Protein AF-A0A3Q7GKB9-F1 (afdb_monomer_lite)

Organism: Solanum lycopersicum (NCBI:txid4081)

Secondary structure (DSSP, 8-state):
----TT--S---------SS---S-TTHHHHHHHHHHTT--SS---HHHHHTT------HHHHHHHHHHHHHHHHHHHH-TTS---GGGTTTTS-GGGHHHHHHGGG-

Structure (mmCIF, N/CA/C/O backbone):
data_AF-A0A3Q7GKB9-F1
#
_entry.id   AF-A0A3Q7GKB9-F1
#
loop_
_atom_site.group_PDB
_atom_site.id
_atom_site.type_symbol
_atom_site.label_atom_id
_atom_site.label_alt_id
_atom_site.label_comp_id
_atom_site.label_asym_id
_atom_site.label_entity_id
_atom_site.label_seq_id
_atom_site.pdbx_PDB_ins_code
_atom_site.Cartn_x
_atom_site.Cartn_y
_atom_site.Cartn_z
_atom_site.occupancy
_atom_site.B_iso_or_equiv
_atom_site.auth_seq_id
_atom_site.auth_comp_id
_atom_site.auth_asym_id
_atom_site.auth_atom_id
_atom_site.pdbx_PDB_model_num
ATOM 1 N N . MET A 1 1 ? -44.380 27.675 18.632 1.00 39.56 1 MET A N 1
ATOM 2 C CA . MET A 1 1 ? -44.361 26.907 17.370 1.00 39.56 1 MET A CA 1
ATOM 3 C C . MET A 1 1 ? -42.995 27.121 16.720 1.00 39.56 1 MET A C 1
ATOM 5 O O . MET A 1 1 ? -42.819 28.091 16.002 1.00 39.56 1 MET A O 1
ATOM 9 N N . LEU A 1 2 ? -42.002 26.291 17.055 1.00 34.75 2 LEU A N 1
ATOM 10 C CA . LEU A 1 2 ? -40.683 26.300 16.409 1.00 34.75 2 LEU A CA 1
ATOM 11 C C . LEU A 1 2 ? -40.510 24.956 15.697 1.00 34.75 2 LEU A C 1
ATOM 13 O O . LEU A 1 2 ? -40.673 23.895 16.293 1.00 34.75 2 LEU A O 1
ATOM 17 N N . SER A 1 3 ? -40.299 25.037 14.388 1.00 43.12 3 SER A N 1
ATOM 18 C CA . SER A 1 3 ? -40.286 23.920 13.448 1.00 43.12 3 SER A CA 1
ATOM 19 C C . SER A 1 3 ? -38.983 23.123 13.567 1.00 43.12 3 SER A C 1
ATOM 21 O O . SER A 1 3 ? -37.918 23.606 13.191 1.00 43.12 3 SER A O 1
ATOM 23 N N . LEU A 1 4 ? -39.078 21.881 14.050 1.00 45.25 4 LEU A N 1
ATOM 24 C CA . LEU A 1 4 ? -38.011 20.868 14.127 1.00 45.25 4 LEU A CA 1
ATOM 25 C C . LEU A 1 4 ? -37.656 20.269 12.746 1.00 45.25 4 LEU A C 1
ATOM 27 O O . LEU A 1 4 ? -37.517 19.057 12.595 1.00 45.25 4 LEU A O 1
ATOM 31 N N . LYS A 1 5 ? -37.539 21.091 11.695 1.00 50.16 5 LYS A N 1
ATOM 32 C CA . LYS A 1 5 ? -37.348 20.588 10.319 1.00 50.16 5 LYS A CA 1
ATOM 33 C C . LYS A 1 5 ? -35.903 20.289 9.903 1.00 50.16 5 LYS A C 1
ATOM 35 O O . LYS A 1 5 ? -35.707 19.850 8.777 1.00 50.16 5 LYS A O 1
ATOM 40 N N . TRP A 1 6 ? -34.909 20.437 10.782 1.00 36.34 6 TRP A N 1
ATOM 41 C CA . TRP A 1 6 ? -33.493 20.338 10.379 1.00 36.34 6 TRP A CA 1
ATOM 42 C C . TRP A 1 6 ? -32.654 19.274 11.104 1.00 36.34 6 TRP A C 1
ATOM 44 O O . TRP A 1 6 ? -31.438 19.271 10.982 1.00 36.34 6 TRP A O 1
ATOM 54 N N . LEU A 1 7 ? -33.279 18.307 11.782 1.00 34.94 7 LEU A N 1
ATOM 55 C CA . LEU A 1 7 ? -32.585 17.184 12.444 1.00 34.94 7 LEU A CA 1
ATOM 56 C C . LEU A 1 7 ? -32.672 15.859 11.661 1.00 34.94 7 LEU A C 1
ATOM 58 O O . LEU A 1 7 ? -32.668 14.775 12.232 1.00 34.94 7 LEU A O 1
ATOM 62 N N . LYS A 1 8 ? -32.750 15.944 10.328 1.00 43.41 8 LYS A N 1
ATOM 63 C CA . LYS A 1 8 ? -32.568 14.802 9.415 1.00 43.41 8 LYS A CA 1
ATOM 64 C C . LYS A 1 8 ? -31.513 15.114 8.352 1.00 43.41 8 LYS A C 1
ATOM 66 O O . LYS A 1 8 ? -31.714 14.839 7.173 1.00 43.41 8 LYS A O 1
ATOM 71 N N . VAL A 1 9 ? -30.376 15.686 8.747 1.00 44.75 9 VAL A N 1
ATOM 72 C CA . VAL A 1 9 ? -29.156 15.471 7.957 1.00 44.75 9 VAL A CA 1
ATOM 73 C C . VAL A 1 9 ? -28.781 14.023 8.233 1.00 44.75 9 VAL A C 1
ATOM 75 O O . VAL A 1 9 ? -28.305 13.691 9.313 1.00 44.75 9 VAL A O 1
ATOM 78 N N . GLY A 1 10 ? -29.196 13.148 7.319 1.00 39.47 10 GLY A N 1
ATOM 79 C CA . GLY A 1 10 ? -29.163 11.707 7.496 1.00 39.47 10 GLY A CA 1
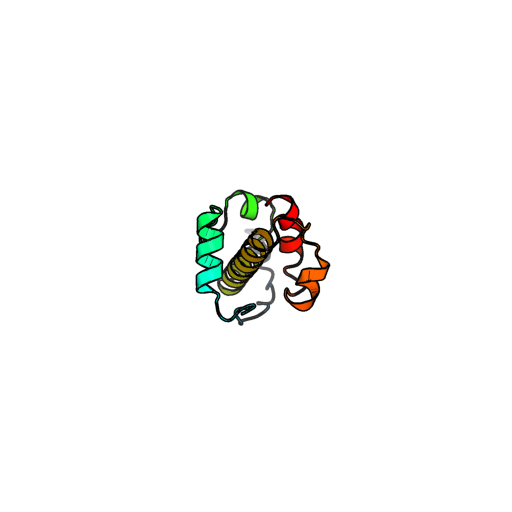ATOM 80 C C . GLY A 1 10 ? -27.764 11.228 7.839 1.00 39.47 10 GLY A C 1
ATOM 81 O O . GLY A 1 10 ? -26.902 11.146 6.965 1.00 39.47 10 GLY A O 1
ATOM 82 N N . ILE A 1 11 ? -27.579 10.829 9.095 1.00 46.94 11 ILE A N 1
ATOM 83 C CA . ILE A 1 11 ? -26.596 9.811 9.432 1.00 46.94 11 ILE A CA 1
ATOM 84 C C . ILE A 1 11 ? -27.138 8.550 8.762 1.00 46.94 11 ILE A C 1
ATO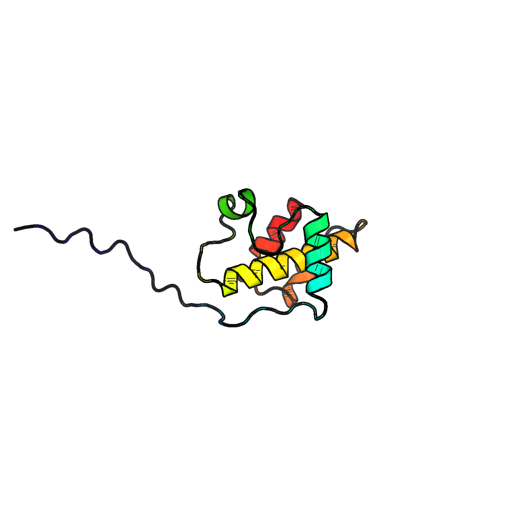M 86 O O . ILE A 1 11 ? -28.002 7.861 9.298 1.00 46.94 11 ILE A O 1
ATOM 90 N N . ARG A 1 12 ? -26.738 8.322 7.505 1.00 41.50 12 ARG A N 1
ATOM 91 C CA . ARG A 1 12 ? -26.910 7.011 6.885 1.00 41.50 12 ARG A CA 1
ATOM 92 C C . ARG A 1 12 ? -26.125 6.074 7.789 1.00 41.50 12 ARG A C 1
ATOM 94 O O . ARG A 1 12 ? -24.914 6.247 7.900 1.00 41.50 12 ARG A O 1
ATOM 101 N N . GLU A 1 13 ? -26.794 5.125 8.436 1.00 42.56 13 GLU A N 1
ATOM 102 C CA . GLU A 1 13 ? -26.136 3.924 8.945 1.00 42.56 13 GLU A CA 1
ATOM 103 C C . GLU A 1 13 ? -25.503 3.237 7.735 1.00 42.56 13 GLU A C 1
ATOM 105 O O . GLU A 1 13 ? -26.105 2.412 7.048 1.00 42.56 13 GLU A O 1
ATOM 110 N N . LYS A 1 14 ? -24.293 3.673 7.385 1.00 45.56 14 LYS A N 1
ATOM 111 C CA . LYS A 1 14 ? -23.445 2.934 6.475 1.00 45.56 14 LYS A CA 1
ATOM 112 C C . LYS A 1 14 ? -23.022 1.713 7.266 1.00 45.56 14 LYS A C 1
ATOM 114 O O . LYS A 1 14 ? -22.331 1.829 8.273 1.00 45.56 14 LYS A O 1
ATOM 119 N N . LYS A 1 15 ? -23.513 0.561 6.813 1.00 40.38 15 LYS A N 1
ATOM 120 C CA . LYS A 1 15 ? -23.038 -0.765 7.196 1.00 40.38 15 LYS A CA 1
ATOM 121 C C . LYS A 1 15 ? -21.515 -0.687 7.349 1.00 40.38 15 LYS A C 1
ATOM 123 O O . LYS A 1 15 ? -20.844 -0.297 6.399 1.00 40.38 15 LYS A O 1
ATOM 128 N N . ILE A 1 16 ? -21.003 -0.980 8.539 1.00 47.28 16 ILE A N 1
ATOM 129 C CA . ILE A 1 16 ? -19.566 -1.128 8.770 1.00 47.28 16 ILE A CA 1
ATOM 130 C C . ILE A 1 16 ? -19.186 -2.387 7.990 1.00 47.28 16 ILE A C 1
ATOM 132 O O . ILE A 1 16 ? -19.660 -3.480 8.308 1.00 47.28 16 ILE A O 1
ATOM 136 N N . ILE A 1 17 ? -18.503 -2.225 6.857 1.00 56.12 17 ILE A N 1
ATOM 137 C CA . ILE A 1 17 ? -18.202 -3.333 5.952 1.00 56.12 17 ILE A CA 1
ATOM 138 C C . ILE A 1 17 ? -16.751 -3.744 6.203 1.00 56.12 17 ILE A C 1
ATOM 140 O O . ILE A 1 17 ? -15.822 -3.064 5.784 1.00 56.12 17 ILE A O 1
ATOM 144 N N . SER A 1 18 ? -16.607 -4.923 6.819 1.00 56.53 18 SER A N 1
ATOM 145 C CA . SER A 1 18 ? -15.362 -5.643 7.129 1.00 56.53 18 SER A CA 1
ATOM 146 C C . SER A 1 18 ? -14.571 -5.088 8.317 1.00 56.53 18 SER A C 1
ATOM 148 O O . SER A 1 18 ? -13.785 -4.158 8.168 1.00 56.53 18 SER A O 1
ATOM 150 N N . ASP A 1 19 ? -14.696 -5.765 9.462 1.00 58.66 19 ASP A N 1
ATOM 151 C CA . ASP A 1 19 ? -13.889 -5.540 10.674 1.00 58.66 19 ASP A CA 1
ATOM 152 C C . ASP A 1 19 ? -12.468 -6.139 10.583 1.00 58.66 19 ASP A C 1
ATOM 154 O O . ASP A 1 19 ? -11.707 -6.123 11.549 1.00 58.66 19 ASP A O 1
ATOM 158 N N . GLU A 1 20 ? -12.086 -6.674 9.422 1.00 67.94 20 GLU A N 1
ATO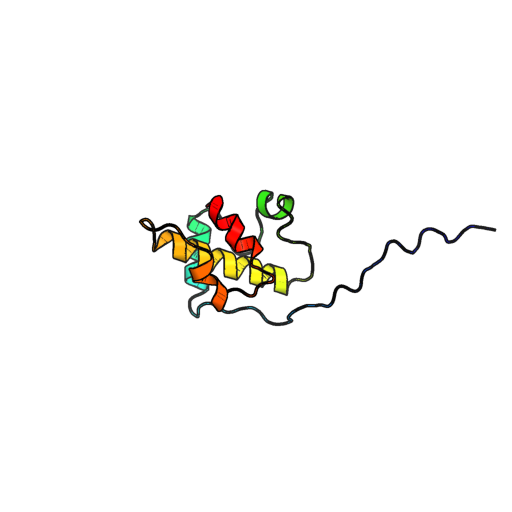M 159 C CA . GLU A 1 20 ? -10.799 -7.338 9.225 1.00 67.94 20 GLU A CA 1
ATOM 160 C C . GLU A 1 20 ? -9.859 -6.538 8.317 1.00 67.94 20 GLU A C 1
ATOM 162 O O . GLU A 1 20 ? -10.256 -5.977 7.284 1.00 67.94 20 GLU A O 1
ATOM 167 N N . ILE A 1 21 ? -8.586 -6.515 8.727 1.00 70.88 21 ILE A N 1
ATOM 168 C CA . ILE A 1 21 ? -7.477 -5.984 7.938 1.00 70.88 21 ILE A CA 1
ATOM 169 C C . ILE A 1 21 ? -7.117 -7.010 6.859 1.00 70.88 21 ILE A C 1
ATOM 171 O O . ILE A 1 21 ? -6.825 -8.167 7.161 1.00 70.88 21 ILE A O 1
ATOM 175 N N . ILE A 1 22 ? -7.108 -6.583 5.599 1.00 78.06 22 ILE A N 1
ATOM 176 C CA . ILE A 1 22 ? -6.728 -7.403 4.453 1.00 78.06 22 ILE A CA 1
ATOM 177 C C . ILE A 1 22 ? -5.211 -7.566 4.470 1.00 78.06 22 ILE A C 1
ATOM 179 O O . ILE A 1 22 ? -4.458 -6.613 4.273 1.00 78.06 22 ILE A O 1
ATOM 183 N N . CYS A 1 23 ? -4.763 -8.800 4.669 1.00 73.75 23 CYS A N 1
ATOM 184 C CA . CYS A 1 23 ? -3.362 -9.175 4.561 1.00 73.75 23 CYS A CA 1
ATOM 185 C C . CYS A 1 23 ? -3.116 -9.813 3.189 1.00 73.75 23 CYS A C 1
ATOM 187 O O . CYS A 1 23 ? -3.401 -10.992 2.992 1.00 73.75 23 CYS A O 1
ATOM 189 N N . ILE A 1 24 ? -2.613 -9.023 2.235 1.00 78.94 24 ILE A N 1
ATOM 190 C CA . ILE A 1 24 ? -2.293 -9.507 0.878 1.00 78.94 24 ILE A CA 1
ATOM 191 C C . ILE A 1 24 ? -0.957 -10.260 0.870 1.00 78.94 24 ILE A C 1
ATOM 193 O O . ILE A 1 24 ? -0.784 -11.240 0.148 1.00 78.94 24 ILE A O 1
ATOM 197 N N . ASN A 1 25 ? -0.008 -9.829 1.703 1.00 76.81 25 ASN A N 1
ATOM 198 C CA . ASN A 1 25 ? 1.320 -10.415 1.793 1.00 76.81 25 ASN A CA 1
ATOM 199 C C . ASN A 1 25 ? 1.802 -10.469 3.250 1.00 76.81 25 ASN A C 1
ATOM 201 O O . ASN A 1 25 ? 1.566 -9.553 4.036 1.00 76.81 25 ASN A O 1
ATOM 205 N N . LYS A 1 26 ? 2.535 -11.533 3.596 1.00 74.88 26 LYS A N 1
ATOM 206 C CA . LYS A 1 26 ? 3.161 -11.722 4.913 1.00 74.88 26 LYS A CA 1
ATOM 207 C C . LYS A 1 26 ? 4.313 -10.744 5.175 1.00 74.88 26 LYS A C 1
ATOM 209 O O . LYS A 1 26 ? 4.671 -10.531 6.328 1.00 74.88 26 LYS A O 1
ATOM 214 N N . GLU A 1 27 ? 4.878 -10.142 4.129 1.00 81.06 27 GLU A N 1
ATOM 215 C CA . GLU A 1 27 ? 5.981 -9.171 4.205 1.00 81.06 27 GLU A CA 1
ATOM 216 C C . GLU A 1 27 ? 5.506 -7.710 4.081 1.00 81.06 27 GLU A C 1
ATOM 218 O O . GLU A 1 27 ? 6.136 -6.887 3.413 1.00 81.06 27 GLU A O 1
ATOM 223 N N . SER A 1 28 ? 4.398 -7.357 4.738 1.00 80.00 28 SER A N 1
ATOM 224 C CA . SER A 1 28 ? 3.787 -6.020 4.641 1.00 80.00 28 SER A CA 1
ATOM 225 C C . SER A 1 28 ? 4.724 -4.866 5.035 1.00 80.00 28 SER A C 1
ATOM 227 O O . SER A 1 28 ? 4.596 -3.755 4.527 1.00 80.00 28 SER A O 1
ATOM 229 N N . ASN A 1 29 ? 5.704 -5.118 5.910 1.00 84.62 29 ASN A N 1
ATOM 230 C CA . ASN A 1 29 ? 6.701 -4.117 6.313 1.00 84.62 29 ASN A CA 1
ATOM 231 C C . ASN A 1 29 ? 7.643 -3.735 5.164 1.00 84.62 29 ASN A C 1
ATOM 233 O O . ASN A 1 29 ? 8.038 -2.577 5.052 1.00 84.62 29 ASN A O 1
ATOM 237 N N . PHE A 1 30 ? 8.000 -4.692 4.304 1.00 88.31 30 PHE A N 1
ATOM 238 C CA . PHE A 1 30 ? 8.841 -4.411 3.143 1.00 88.31 30 PHE A CA 1
ATOM 239 C C . PHE A 1 30 ? 8.068 -3.605 2.094 1.00 88.31 30 PHE A C 1
ATOM 241 O O . PHE A 1 30 ? 8.592 -2.643 1.541 1.00 88.31 30 PHE A O 1
ATOM 248 N N . GLU A 1 31 ? 6.792 -3.934 1.884 1.00 87.62 31 GLU A N 1
ATOM 249 C CA . GLU A 1 31 ? 5.891 -3.175 1.007 1.00 87.62 31 GLU A CA 1
ATOM 250 C C . GLU A 1 31 ? 5.736 -1.721 1.458 1.00 87.62 31 GLU A C 1
ATOM 252 O O . GLU A 1 31 ? 5.836 -0.809 0.637 1.00 87.62 31 GLU A O 1
ATOM 257 N N . ALA A 1 32 ? 5.571 -1.498 2.764 1.00 86.94 32 ALA A N 1
ATOM 258 C CA . ALA A 1 32 ? 5.512 -0.154 3.330 1.00 86.94 32 ALA A CA 1
ATOM 259 C C . ALA A 1 32 ? 6.812 0.636 3.095 1.00 86.94 32 ALA A C 1
ATOM 261 O O . ALA A 1 32 ? 6.754 1.817 2.761 1.00 86.94 32 ALA A O 1
ATOM 262 N N . LEU A 1 33 ? 7.983 -0.004 3.214 1.00 89.69 33 LEU A N 1
ATOM 263 C CA . LEU A 1 33 ? 9.268 0.645 2.928 1.00 89.69 33 LEU A CA 1
ATOM 264 C C . LEU A 1 33 ? 9.400 1.036 1.452 1.00 89.69 33 LEU A C 1
ATOM 266 O O . LEU A 1 33 ? 9.825 2.151 1.158 1.00 89.69 33 LEU A O 1
ATOM 270 N N . VAL A 1 34 ? 9.006 0.159 0.525 1.00 88.81 34 VAL A N 1
ATOM 271 C CA . VAL A 1 34 ? 9.040 0.470 -0.915 1.00 88.81 34 VAL A CA 1
ATOM 272 C C . VAL A 1 34 ? 8.096 1.632 -1.237 1.00 88.81 34 VAL A C 1
ATOM 274 O O . VAL A 1 34 ? 8.500 2.590 -1.898 1.00 88.81 34 VAL A O 1
ATOM 277 N N . ALA A 1 35 ? 6.872 1.613 -0.708 1.00 86.56 35 ALA A N 1
ATOM 278 C CA . ALA A 1 35 ? 5.928 2.714 -0.884 1.00 86.56 35 ALA A CA 1
ATOM 279 C C . ALA A 1 35 ? 6.453 4.041 -0.310 1.00 86.56 35 ALA A C 1
ATOM 281 O O . ALA A 1 35 ? 6.312 5.085 -0.950 1.00 86.56 35 ALA A O 1
ATOM 282 N N . LEU A 1 36 ? 7.136 3.992 0.839 1.00 87.94 36 LEU A N 1
ATOM 283 C CA . LEU A 1 36 ? 7.796 5.155 1.429 1.00 87.94 36 LEU A CA 1
ATOM 284 C C . LEU A 1 36 ? 8.868 5.732 0.500 1.00 87.94 36 LEU A C 1
ATOM 286 O O . LEU A 1 36 ? 8.912 6.945 0.297 1.00 87.94 36 LEU A O 1
ATOM 290 N N . THR A 1 37 ? 9.687 4.881 -0.123 1.00 88.06 37 THR A N 1
ATOM 291 C CA . THR A 1 37 ? 10.685 5.335 -1.108 1.00 88.06 37 THR A CA 1
ATOM 292 C C . THR A 1 37 ? 10.062 5.914 -2.381 1.00 88.06 37 THR A C 1
ATOM 294 O O . THR A 1 37 ? 10.664 6.783 -3.004 1.00 88.06 37 THR A O 1
ATOM 297 N N . ALA A 1 38 ? 8.834 5.510 -2.721 1.00 84.19 38 ALA A N 1
ATOM 298 C CA . ALA A 1 38 ? 8.035 6.095 -3.801 1.00 84.19 38 ALA A CA 1
ATOM 299 C C . ALA A 1 38 ? 7.279 7.376 -3.377 1.00 84.19 38 ALA A C 1
ATOM 301 O O . ALA A 1 38 ? 6.486 7.923 -4.144 1.00 84.19 38 ALA A O 1
ATOM 302 N N . GLY A 1 39 ? 7.504 7.870 -2.153 1.00 85.38 39 GLY A N 1
ATOM 303 C CA . GLY A 1 39 ? 6.922 9.113 -1.648 1.00 85.38 39 GLY A CA 1
ATOM 304 C C . GLY A 1 39 ? 5.495 8.975 -1.116 1.00 85.38 39 GLY A C 1
ATOM 305 O O . GLY A 1 39 ? 4.758 9.961 -1.125 1.00 85.38 39 GLY A O 1
ATOM 306 N N . PHE A 1 40 ? 5.077 7.781 -0.689 1.00 84.19 40 PHE A N 1
ATOM 307 C CA . PHE A 1 40 ? 3.786 7.545 -0.033 1.00 84.19 40 PHE A CA 1
ATOM 308 C C . PHE A 1 40 ? 3.982 7.288 1.458 1.00 84.19 40 PHE A C 1
ATOM 310 O O . PHE A 1 40 ? 4.865 6.538 1.861 1.00 84.19 40 PHE A O 1
ATOM 317 N N . LEU A 1 41 ? 3.155 7.910 2.294 1.00 82.31 41 LEU A N 1
ATOM 318 C CA . LEU A 1 41 ? 3.241 7.728 3.740 1.00 82.31 41 LEU A CA 1
ATOM 319 C C . LEU A 1 41 ? 2.635 6.388 4.161 1.00 82.31 41 LEU A C 1
ATOM 321 O O . LEU A 1 41 ? 1.702 5.887 3.538 1.00 82.31 41 LEU A O 1
ATOM 325 N N . TYR A 1 42 ? 3.167 5.807 5.236 1.00 76.81 42 TYR A N 1
ATOM 326 C CA . TYR A 1 42 ? 2.748 4.481 5.695 1.00 76.81 42 TYR A CA 1
ATOM 327 C C . TYR A 1 42 ? 1.432 4.497 6.493 1.00 76.81 42 TYR A C 1
ATOM 329 O O . TYR A 1 42 ? 0.857 3.439 6.731 1.00 76.81 42 TYR A O 1
ATOM 337 N N . ASP A 1 43 ? 0.981 5.673 6.932 1.00 76.69 43 ASP A N 1
ATOM 338 C CA . ASP A 1 43 ? -0.133 5.866 7.869 1.00 76.69 43 ASP A CA 1
ATOM 339 C C . ASP A 1 43 ? -1.148 6.926 7.415 1.00 76.69 43 ASP A C 1
ATOM 341 O O . ASP A 1 43 ? -2.100 7.223 8.136 1.00 76.69 43 ASP A O 1
ATOM 345 N N . SER A 1 44 ? -0.968 7.497 6.223 1.00 74.25 44 SER A N 1
ATOM 346 C CA . SER A 1 44 ? -1.791 8.601 5.732 1.00 74.25 44 SER A CA 1
ATOM 347 C C . SER A 1 44 ? -1.969 8.589 4.213 1.00 74.25 44 SER A C 1
ATOM 349 O O . SER A 1 44 ? -1.240 7.934 3.456 1.00 74.25 44 SER A O 1
ATOM 351 N N . PHE A 1 45 ? -3.009 9.300 3.781 1.00 76.62 45 PHE A N 1
ATOM 352 C CA . PHE A 1 45 ? -3.316 9.561 2.379 1.00 76.62 45 PHE A CA 1
ATOM 353 C C . PHE A 1 45 ? -2.713 10.890 1.948 1.00 76.62 45 PHE A C 1
ATOM 355 O O . PHE A 1 45 ? -2.553 11.796 2.768 1.00 76.62 45 PHE A O 1
ATOM 362 N N . LYS A 1 46 ? -2.401 11.000 0.661 1.00 74.06 46 LYS A N 1
ATOM 363 C CA . LYS A 1 46 ? -2.106 12.272 0.017 1.00 74.06 46 LYS A CA 1
ATOM 364 C C . LYS A 1 46 ? -3.402 13.028 -0.258 1.00 74.06 46 LYS A C 1
ATOM 366 O O . LYS A 1 46 ? -4.465 12.419 -0.404 1.00 74.06 46 LYS A O 1
ATOM 371 N N . ASP A 1 47 ? -3.300 14.345 -0.366 1.00 71.62 47 ASP A N 1
ATOM 372 C CA . ASP A 1 47 ? -4.452 15.209 -0.618 1.00 71.62 47 ASP A CA 1
ATOM 373 C C . ASP A 1 47 ? -5.166 14.819 -1.924 1.00 71.62 47 ASP A C 1
ATOM 375 O O . ASP A 1 47 ? -6.394 14.782 -1.961 1.00 71.62 47 ASP A O 1
ATOM 379 N N . GLU A 1 48 ? -4.431 14.377 -2.951 1.00 73.81 48 GLU A N 1
ATOM 380 C CA . GLU A 1 48 ? -5.008 13.940 -4.230 1.00 73.81 48 GLU A CA 1
ATOM 381 C C . GLU A 1 48 ? -5.859 12.662 -4.101 1.00 73.81 48 GLU A C 1
ATOM 383 O O . GLU A 1 48 ? -6.872 12.509 -4.787 1.00 73.81 48 GLU A O 1
ATOM 388 N N . GLU A 1 49 ? -5.497 11.750 -3.191 1.00 68.62 49 GLU A N 1
ATOM 389 C CA . GLU A 1 49 ? -6.272 10.528 -2.916 1.00 68.62 49 GLU A CA 1
ATOM 390 C C . GLU A 1 49 ? -7.584 10.864 -2.186 1.00 68.62 49 GLU A C 1
ATOM 392 O O . GLU A 1 49 ? -8.621 10.225 -2.400 1.00 68.62 49 GLU A O 1
ATOM 397 N N . ILE A 1 50 ? -7.550 11.897 -1.341 1.00 70.31 50 ILE A N 1
ATOM 398 C CA . ILE A 1 50 ? -8.719 12.410 -0.621 1.00 70.31 50 ILE A CA 1
ATOM 399 C C . ILE A 1 50 ? -9.650 13.144 -1.599 1.00 70.31 50 ILE A C 1
ATOM 401 O O . ILE A 1 50 ? -10.858 12.888 -1.616 1.00 70.31 50 ILE A O 1
ATOM 405 N N . GLU A 1 51 ? -9.095 14.010 -2.447 1.00 65.50 51 GLU A N 1
ATOM 406 C CA . GLU A 1 51 ? -9.828 14.788 -3.453 1.00 65.50 51 GLU A CA 1
ATOM 407 C C . GLU A 1 51 ? -10.429 13.914 -4.560 1.00 65.50 51 GLU A C 1
ATOM 409 O O . GLU A 1 51 ? -11.544 14.179 -5.017 1.00 65.50 51 GLU A O 1
ATOM 414 N N . GLY A 1 52 ? -9.755 12.820 -4.930 1.00 63.53 52 GLY A N 1
ATOM 415 C CA . GLY A 1 52 ? -10.256 11.815 -5.873 1.00 63.53 52 GLY A CA 1
ATOM 416 C C . GLY A 1 52 ? -11.475 11.029 -5.373 1.00 63.53 52 GLY A C 1
ATOM 417 O O . GLY A 1 52 ? -12.002 10.181 -6.094 1.00 63.53 52 GLY A O 1
ATOM 418 N N . GLY A 1 53 ? -11.934 11.281 -4.141 1.00 58.94 53 GLY A N 1
ATOM 419 C CA . GLY A 1 53 ? -13.095 10.615 -3.549 1.00 58.94 53 GLY A CA 1
ATOM 420 C C . GLY A 1 53 ? -12.857 9.137 -3.242 1.00 58.94 53 GLY A C 1
ATOM 421 O O . GLY A 1 53 ? -13.811 8.398 -2.988 1.00 58.94 53 GLY A O 1
ATOM 422 N N . ILE A 1 54 ? -11.593 8.707 -3.255 1.00 59.22 54 ILE A N 1
ATOM 423 C CA . ILE A 1 54 ? -11.190 7.313 -3.081 1.00 59.22 54 ILE A CA 1
ATOM 424 C C . ILE A 1 54 ? -11.458 6.848 -1.641 1.00 59.22 54 ILE A C 1
ATOM 426 O O . ILE A 1 54 ? -11.763 5.679 -1.401 1.00 59.22 54 ILE A O 1
ATOM 430 N N . VAL A 1 55 ? -11.447 7.779 -0.683 1.00 57.94 55 VAL A N 1
ATOM 431 C CA . VAL A 1 55 ? -11.760 7.508 0.721 1.00 57.94 55 VAL A CA 1
ATOM 432 C C . VAL A 1 55 ? -13.033 8.253 1.118 1.00 57.94 55 VAL A C 1
ATOM 434 O O . VAL A 1 55 ? -13.014 9.349 1.674 1.00 57.94 55 VAL A O 1
ATOM 437 N N . SER A 1 56 ? -14.191 7.635 0.869 1.00 53.47 56 SER A N 1
ATOM 438 C CA . SER A 1 56 ? -15.421 8.023 1.565 1.00 53.47 56 SER A CA 1
ATOM 439 C C . SER A 1 56 ? -15.304 7.536 3.008 1.00 53.47 56 SER A C 1
ATOM 441 O O . SER A 1 56 ? -15.687 6.412 3.293 1.00 53.47 56 SER A O 1
ATOM 443 N N . VAL A 1 57 ? -14.723 8.360 3.883 1.00 57.72 57 VAL A N 1
ATOM 444 C CA . VAL A 1 57 ? -14.468 8.113 5.316 1.00 57.72 57 VAL A CA 1
ATOM 445 C C . VAL A 1 57 ? -15.506 7.179 5.962 1.00 57.72 57 VAL A C 1
ATOM 447 O O . VAL A 1 57 ? -16.619 7.616 6.263 1.00 57.72 57 VAL A O 1
ATOM 450 N N . VAL A 1 58 ? -15.146 5.911 6.198 1.00 54.66 58 VAL A N 1
ATOM 451 C CA . VAL A 1 58 ? -15.905 4.968 7.040 1.00 54.66 58 VAL A CA 1
ATOM 452 C C . VAL A 1 58 ? -14.926 4.049 7.801 1.00 54.66 58 VAL A C 1
ATOM 454 O O . VAL A 1 58 ? -14.666 2.910 7.457 1.00 54.66 58 VAL A O 1
ATOM 457 N N . GLY A 1 59 ? -14.376 4.551 8.908 1.00 60.44 59 GLY A N 1
ATOM 458 C CA . GLY A 1 59 ? -13.701 3.720 9.917 1.00 60.44 59 GLY A CA 1
ATOM 459 C C . GLY A 1 59 ? -12.206 3.448 9.699 1.00 60.44 59 GLY A C 1
ATOM 460 O O . GLY A 1 59 ? -11.689 3.429 8.585 1.00 60.44 59 GLY A O 1
ATOM 461 N N . CYS A 1 60 ? -11.493 3.229 10.810 1.00 67.94 60 CYS A N 1
ATOM 462 C CA . CYS A 1 60 ? -10.036 3.057 10.829 1.00 67.94 60 CYS A CA 1
ATOM 463 C C . CYS A 1 60 ? -9.566 1.865 9.979 1.00 67.94 60 CYS A C 1
ATOM 465 O O . CYS A 1 60 ? -8.514 1.923 9.359 1.00 67.94 60 CYS A O 1
ATOM 467 N N . ILE A 1 61 ? -10.352 0.787 9.920 1.00 77.56 61 ILE A N 1
ATOM 468 C CA . ILE A 1 61 ? -9.973 -0.456 9.231 1.00 77.56 61 ILE A CA 1
ATOM 469 C C . ILE A 1 61 ? -9.977 -0.283 7.714 1.00 77.56 61 ILE A C 1
ATOM 471 O O . ILE A 1 61 ? -9.080 -0.775 7.034 1.00 77.56 61 ILE A O 1
ATOM 475 N N . GLU A 1 62 ? -10.944 0.452 7.168 1.00 76.19 62 GLU A N 1
ATOM 476 C CA . GLU A 1 62 ? -10.981 0.721 5.733 1.00 76.19 62 GLU A CA 1
ATOM 477 C C . GLU A 1 62 ? -9.803 1.589 5.296 1.00 76.19 62 GLU A C 1
ATOM 479 O O . GLU A 1 62 ? -9.243 1.350 4.225 1.00 76.19 62 GLU A O 1
ATOM 484 N N . VAL A 1 63 ? -9.390 2.522 6.161 1.00 77.81 63 VAL A N 1
ATOM 485 C CA . VAL A 1 63 ? -8.183 3.334 5.982 1.00 77.81 63 VAL A CA 1
ATOM 486 C C . VAL A 1 63 ? -6.937 2.453 5.941 1.00 77.81 63 VAL A C 1
ATOM 488 O O . VAL A 1 63 ? -6.159 2.549 4.993 1.00 77.81 63 VAL A O 1
ATOM 491 N N . TYR A 1 64 ? -6.775 1.542 6.906 1.00 82.44 64 TYR A N 1
ATOM 492 C CA . TYR A 1 64 ? -5.658 0.596 6.891 1.00 82.44 64 TYR A CA 1
ATOM 493 C C . TYR A 1 64 ? -5.674 -0.258 5.622 1.00 82.44 64 TYR A C 1
ATOM 495 O O . TYR A 1 64 ? -4.690 -0.281 4.893 1.00 82.44 64 TYR A O 1
ATOM 503 N N . ASN A 1 65 ? -6.796 -0.887 5.283 1.00 84.75 65 ASN A N 1
ATOM 504 C CA . ASN A 1 65 ? -6.899 -1.716 4.081 1.00 84.75 65 ASN A CA 1
ATOM 505 C C . ASN A 1 65 ? -6.494 -0.968 2.811 1.00 84.75 65 ASN A C 1
ATOM 507 O O . ASN A 1 65 ? -5.765 -1.516 1.989 1.00 84.75 65 ASN A O 1
ATOM 511 N N . HIS A 1 66 ? -6.905 0.291 2.679 1.00 83.44 66 HIS A N 1
ATOM 512 C CA . HIS A 1 66 ? -6.512 1.130 1.556 1.00 83.44 66 HIS A CA 1
ATOM 513 C C . HIS A 1 66 ? -4.992 1.286 1.445 1.00 83.44 66 HIS A C 1
ATOM 515 O O . HIS A 1 66 ? -4.407 1.057 0.387 1.00 83.44 66 HIS A O 1
ATOM 521 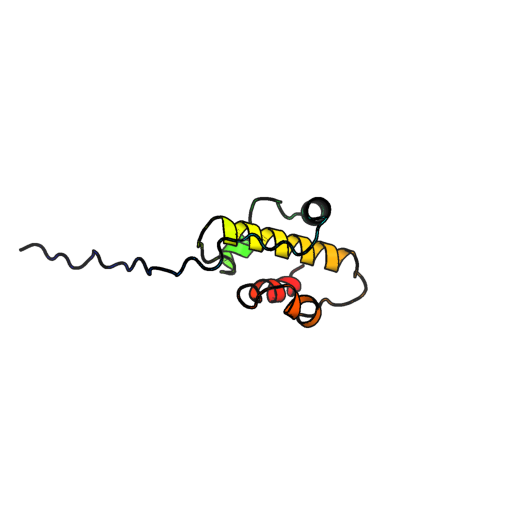N N . ILE A 1 67 ? -4.356 1.624 2.565 1.00 84.38 67 ILE A N 1
ATOM 522 C CA . ILE A 1 67 ? -2.911 1.819 2.671 1.00 84.38 67 ILE A CA 1
ATOM 523 C C . ILE A 1 67 ? -2.161 0.520 2.348 1.00 84.38 67 ILE A C 1
ATOM 525 O O . ILE A 1 67 ? -1.232 0.532 1.541 1.00 84.38 67 ILE A O 1
ATOM 529 N N . PHE A 1 68 ? -2.578 -0.608 2.929 1.00 86.75 68 PHE A N 1
ATOM 530 C CA . PHE A 1 68 ? -1.942 -1.908 2.691 1.00 86.75 68 PHE A CA 1
ATOM 531 C C . PHE A 1 68 ? -2.051 -2.333 1.222 1.00 86.75 68 PHE A C 1
ATOM 533 O O . PHE A 1 68 ? -1.058 -2.751 0.626 1.00 86.75 68 PHE A O 1
ATOM 540 N N . ILE A 1 69 ? -3.229 -2.166 0.613 1.00 86.69 69 ILE A N 1
ATOM 541 C CA . ILE A 1 69 ? -3.438 -2.461 -0.807 1.00 86.69 69 ILE A CA 1
ATOM 542 C C . ILE A 1 69 ? -2.551 -1.569 -1.687 1.00 86.69 69 ILE A C 1
ATOM 544 O O . ILE A 1 69 ? -1.872 -2.074 -2.583 1.00 86.69 69 ILE A O 1
ATOM 548 N N . ARG A 1 70 ? -2.494 -0.261 -1.408 1.00 87.31 70 ARG A N 1
ATOM 549 C CA . ARG A 1 70 ? -1.628 0.685 -2.127 1.00 87.31 70 ARG A CA 1
ATOM 550 C C . ARG A 1 70 ? -0.158 0.280 -2.054 1.00 87.31 70 ARG A C 1
ATOM 552 O O . ARG A 1 70 ? 0.525 0.273 -3.075 1.00 87.31 70 ARG A O 1
ATOM 559 N N . HIS A 1 71 ? 0.337 -0.079 -0.871 1.00 88.44 71 HIS A N 1
ATOM 560 C CA . HIS A 1 71 ? 1.728 -0.506 -0.712 1.00 88.44 71 HIS A CA 1
ATOM 561 C C . HIS A 1 71 ? 2.042 -1.754 -1.541 1.00 88.44 71 HIS A C 1
ATOM 563 O O . HIS A 1 71 ? 3.078 -1.808 -2.208 1.00 88.44 71 HIS A O 1
ATOM 569 N N . HIS A 1 72 ? 1.125 -2.721 -1.552 1.00 88.88 72 HIS A N 1
ATOM 570 C CA . HIS A 1 72 ? 1.274 -3.937 -2.341 1.00 88.88 72 HIS A CA 1
ATOM 571 C C . HIS A 1 72 ? 1.341 -3.643 -3.848 1.00 88.88 72 HIS A C 1
ATOM 573 O O . HIS A 1 72 ? 2.223 -4.144 -4.548 1.00 88.88 72 HIS A O 1
ATOM 579 N N . ILE A 1 73 ? 0.452 -2.777 -4.340 1.00 86.31 73 ILE A N 1
ATOM 580 C CA . ILE A 1 73 ? 0.433 -2.322 -5.734 1.00 86.31 73 ILE A CA 1
ATOM 581 C C . ILE A 1 73 ? 1.747 -1.623 -6.106 1.00 86.31 73 ILE A C 1
ATOM 583 O O . ILE A 1 73 ? 2.353 -1.974 -7.118 1.00 86.31 73 ILE A O 1
ATOM 587 N N . ILE A 1 74 ? 2.209 -0.663 -5.296 1.00 86.50 74 ILE A N 1
ATOM 588 C CA . ILE A 1 74 ? 3.434 0.104 -5.580 1.00 86.50 74 ILE A CA 1
ATOM 589 C C . ILE A 1 74 ? 4.649 -0.821 -5.621 1.00 86.50 74 ILE A C 1
ATOM 591 O O . ILE A 1 74 ? 5.460 -0.732 -6.544 1.00 86.50 74 ILE A O 1
ATOM 595 N N . LYS A 1 75 ? 4.762 -1.754 -4.666 1.00 88.00 75 LYS A N 1
ATOM 596 C CA . LYS A 1 75 ? 5.809 -2.781 -4.713 1.00 88.00 75 LYS A CA 1
ATOM 597 C C . LYS A 1 75 ? 5.736 -3.557 -6.026 1.00 88.00 75 LYS A C 1
ATOM 599 O O . LYS A 1 75 ? 6.758 -3.725 -6.688 1.00 88.00 75 LYS A O 1
ATOM 604 N N . LYS A 1 76 ? 4.541 -4.012 -6.414 1.00 86.62 76 LYS A N 1
ATOM 605 C CA . LYS A 1 76 ? 4.365 -4.805 -7.633 1.00 86.62 76 LYS A CA 1
ATOM 606 C C . LYS A 1 76 ? 4.759 -4.027 -8.885 1.00 86.62 76 LYS A C 1
ATOM 608 O O . LYS A 1 76 ? 5.420 -4.587 -9.756 1.00 86.62 76 LYS A O 1
ATOM 613 N N . TRP A 1 77 ? 4.406 -2.748 -8.956 1.00 83.75 77 TRP A N 1
ATOM 614 C CA . TRP A 1 77 ? 4.835 -1.848 -10.026 1.00 83.75 77 TRP A CA 1
ATOM 615 C C . TRP A 1 77 ? 6.364 -1.749 -10.084 1.00 83.75 77 TRP A C 1
ATOM 617 O O . TRP A 1 77 ? 6.962 -1.954 -11.138 1.00 83.75 77 TRP A O 1
ATOM 627 N N . HIS A 1 78 ? 7.006 -1.553 -8.931 1.00 81.25 78 HIS A N 1
ATOM 628 C CA . HIS A 1 78 ? 8.458 -1.410 -8.826 1.00 81.25 78 HIS A CA 1
ATOM 629 C C . HIS A 1 78 ? 9.229 -2.700 -9.168 1.00 81.25 78 HIS A C 1
ATOM 631 O O . HIS A 1 78 ? 10.365 -2.646 -9.636 1.00 81.25 78 HIS A O 1
ATOM 637 N N . GLU A 1 79 ? 8.627 -3.873 -8.958 1.00 82.94 79 GLU A N 1
ATOM 638 C CA . GLU A 1 79 ? 9.165 -5.163 -9.417 1.00 82.94 79 GLU A CA 1
ATOM 639 C C . GLU A 1 79 ? 8.958 -5.386 -10.922 1.00 82.94 79 GLU A C 1
ATOM 641 O O . GLU A 1 79 ? 9.675 -6.173 -11.542 1.00 82.94 79 GLU A O 1
ATOM 646 N N . THR A 1 80 ? 7.986 -4.694 -11.520 1.00 74.25 80 THR A N 1
ATOM 647 C CA . THR A 1 80 ? 7.498 -4.955 -12.877 1.00 74.25 80 THR A CA 1
ATOM 648 C C . THR A 1 80 ? 7.712 -3.750 -13.802 1.00 74.25 80 THR A C 1
ATOM 650 O O . THR A 1 80 ? 6.875 -3.450 -14.645 1.00 74.25 80 THR A O 1
ATOM 653 N N . VAL A 1 81 ? 8.869 -3.082 -13.697 1.00 64.94 81 VAL A N 1
ATOM 654 C CA . VAL A 1 81 ? 9.222 -1.832 -14.420 1.00 64.94 81 VAL A CA 1
ATOM 655 C C . VAL A 1 81 ? 9.093 -1.932 -15.958 1.00 64.94 81 VAL A C 1
ATOM 657 O O . VAL A 1 81 ? 9.061 -0.922 -16.652 1.00 64.94 81 VAL A O 1
ATOM 660 N N . ALA A 1 82 ? 9.001 -3.144 -16.515 1.00 61.81 82 ALA A N 1
ATOM 661 C CA . ALA A 1 82 ? 8.872 -3.394 -17.953 1.00 61.81 82 ALA A CA 1
ATOM 662 C C . ALA A 1 82 ? 7.452 -3.776 -18.425 1.00 61.81 82 ALA A C 1
ATOM 664 O O . ALA A 1 82 ? 7.264 -3.998 -19.623 1.00 61.81 82 ALA A O 1
ATOM 665 N N . ILE A 1 83 ? 6.462 -3.902 -17.530 1.00 68.00 83 ILE A N 1
ATOM 666 C CA . ILE A 1 83 ? 5.109 -4.368 -17.878 1.00 68.00 83 ILE A CA 1
ATOM 667 C C . ILE A 1 83 ? 4.070 -3.444 -17.247 1.00 68.00 83 ILE A C 1
ATOM 669 O O . ILE A 1 83 ? 4.134 -3.119 -16.066 1.00 68.00 83 ILE A O 1
ATOM 673 N N . TRP A 1 84 ? 3.074 -3.062 -18.041 1.00 71.81 84 TRP A N 1
ATOM 674 C CA . TRP A 1 84 ? 1.908 -2.337 -17.552 1.00 71.81 84 TRP A CA 1
ATOM 675 C C . TRP A 1 84 ? 1.126 -3.200 -16.563 1.00 71.81 84 TRP A C 1
ATOM 677 O O . TRP A 1 84 ? 0.729 -4.321 -16.887 1.00 71.81 84 TRP A O 1
ATOM 687 N N . LEU A 1 85 ? 0.881 -2.667 -15.368 1.00 76.81 85 LEU A N 1
ATOM 688 C CA . LEU A 1 85 ? -0.027 -3.299 -14.421 1.00 76.81 85 LEU A CA 1
ATOM 689 C C . LEU A 1 85 ? -1.450 -3.261 -14.981 1.00 76.81 85 LEU A C 1
ATOM 691 O O . LEU A 1 85 ? -1.945 -2.206 -15.372 1.00 76.81 85 LEU A O 1
ATOM 695 N N . THR A 1 86 ? -2.113 -4.414 -15.004 1.00 80.88 86 THR A N 1
ATOM 696 C CA . THR A 1 86 ? -3.517 -4.530 -15.416 1.00 80.88 86 THR A CA 1
ATOM 697 C C . THR A 1 86 ? -4.382 -4.877 -14.213 1.00 80.88 86 THR A C 1
ATOM 699 O O . THR A 1 86 ? -3.924 -5.539 -13.281 1.00 80.88 86 THR A O 1
ATOM 702 N N . ASN A 1 87 ? -5.644 -4.442 -14.225 1.00 79.44 87 ASN A N 1
ATOM 703 C CA . ASN A 1 87 ? -6.582 -4.710 -13.129 1.00 79.44 87 ASN A CA 1
ATOM 704 C C . ASN A 1 87 ? -6.758 -6.217 -12.876 1.00 79.44 87 ASN A C 1
ATOM 706 O O . ASN A 1 87 ? -6.880 -6.632 -11.725 1.00 79.44 87 ASN A O 1
ATOM 710 N N . ASP A 1 88 ? -6.682 -7.030 -13.933 1.00 83.25 88 ASP A N 1
ATOM 711 C CA . ASP A 1 88 ? -6.780 -8.492 -13.865 1.00 83.25 88 ASP A CA 1
ATOM 712 C C . ASP A 1 88 ? -5.699 -9.121 -12.976 1.00 83.25 88 ASP A C 1
ATOM 714 O O . ASP A 1 88 ? -5.929 -10.161 -12.368 1.00 83.25 88 ASP A O 1
ATOM 718 N N . MET A 1 89 ? -4.535 -8.476 -12.819 1.00 82.25 89 MET A N 1
ATOM 719 C CA . MET A 1 89 ? -3.469 -8.966 -11.933 1.00 82.25 89 MET A CA 1
ATOM 720 C C . MET A 1 89 ? -3.847 -8.920 -10.450 1.00 82.25 89 MET A C 1
ATOM 722 O O . MET A 1 89 ? -3.163 -9.531 -9.629 1.00 82.25 89 MET A O 1
ATOM 726 N N . PHE A 1 90 ? -4.898 -8.181 -10.099 1.00 82.88 90 PHE A N 1
ATOM 727 C CA . PHE A 1 90 ? -5.274 -7.910 -8.719 1.00 82.88 90 PHE A CA 1
ATOM 728 C C . PHE A 1 90 ? -6.731 -8.251 -8.396 1.00 82.88 90 PHE A C 1
ATOM 730 O O . PHE A 1 90 ? -7.108 -8.171 -7.229 1.00 82.88 90 PHE A O 1
AT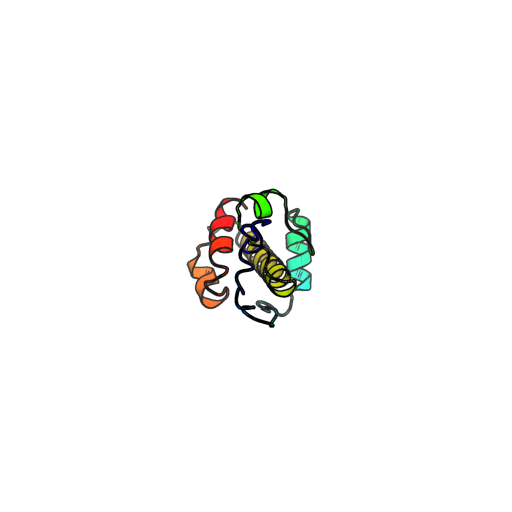OM 737 N N . VAL A 1 91 ? -7.545 -8.635 -9.384 1.00 79.88 91 VAL A N 1
ATOM 738 C CA . VAL A 1 91 ? -8.990 -8.875 -9.209 1.00 79.88 91 VAL A CA 1
ATOM 739 C C . VAL A 1 91 ? -9.295 -9.978 -8.186 1.00 79.88 91 VAL A C 1
ATOM 741 O O . VAL A 1 91 ? -10.263 -9.872 -7.441 1.00 79.88 91 VAL A O 1
ATOM 744 N N . ASP A 1 92 ? -8.419 -10.983 -8.085 1.00 81.75 92 ASP A N 1
ATOM 745 C CA . ASP A 1 92 ? -8.544 -12.083 -7.118 1.00 81.75 92 ASP A CA 1
ATOM 746 C C . ASP A 1 92 ? -7.967 -11.742 -5.728 1.00 81.75 92 ASP A C 1
ATOM 748 O O . ASP A 1 92 ? -8.214 -12.452 -4.754 1.00 81.75 92 ASP A O 1
ATOM 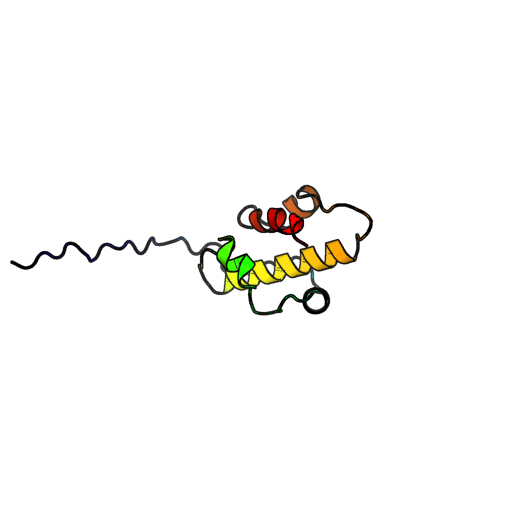752 N N . LEU A 1 93 ? -7.178 -10.667 -5.625 1.00 81.19 93 LEU A N 1
ATOM 753 C CA . LEU A 1 93 ? -6.447 -10.265 -4.413 1.00 81.19 93 LEU A CA 1
ATOM 754 C C . LEU A 1 93 ? -7.118 -9.092 -3.693 1.00 81.19 93 LEU A C 1
ATOM 756 O O . LEU A 1 93 ? -7.085 -9.002 -2.465 1.00 81.19 93 LEU A O 1
ATOM 760 N N . ILE A 1 94 ? -7.704 -8.174 -4.457 1.00 81.62 94 ILE A N 1
ATOM 761 C CA . ILE A 1 94 ? -8.284 -6.931 -3.966 1.00 81.62 94 ILE A CA 1
ATOM 762 C C . ILE A 1 94 ? -9.805 -7.038 -4.073 1.00 81.62 94 ILE A C 1
ATOM 764 O O . ILE A 1 94 ? -10.335 -7.132 -5.179 1.00 81.62 94 ILE A O 1
ATOM 768 N N . PRO A 1 95 ? -10.536 -6.973 -2.946 1.00 81.31 95 PRO A N 1
ATOM 769 C CA . PRO A 1 95 ? -11.990 -6.993 -2.973 1.00 81.31 95 PRO A CA 1
ATOM 770 C C . PRO A 1 95 ? -12.561 -5.884 -3.858 1.00 81.31 95 PRO A C 1
ATOM 772 O O . PRO A 1 95 ? -12.075 -4.756 -3.831 1.00 81.31 95 PRO A O 1
ATOM 775 N N . GLU A 1 96 ? -13.662 -6.172 -4.552 1.00 78.38 96 GLU A N 1
ATOM 776 C CA . GLU A 1 96 ? -14.296 -5.274 -5.533 1.00 78.38 96 GLU A CA 1
ATOM 777 C C . GLU A 1 96 ? -14.556 -3.853 -5.001 1.00 78.38 96 GLU A C 1
ATOM 779 O O . GLU A 1 96 ? -14.419 -2.875 -5.733 1.00 78.38 96 GLU A O 1
ATOM 784 N N . ARG A 1 97 ? -14.839 -3.704 -3.699 1.00 75.75 97 ARG A N 1
ATOM 785 C CA . ARG A 1 97 ? -15.030 -2.392 -3.052 1.00 75.75 97 ARG A CA 1
ATOM 786 C C . ARG A 1 97 ? -13.804 -1.471 -3.126 1.00 75.75 97 ARG A C 1
ATOM 788 O O . ARG A 1 97 ? -13.945 -0.261 -3.006 1.00 75.75 97 ARG A O 1
ATOM 795 N N . TYR A 1 98 ? -12.620 -2.046 -3.311 1.00 77.81 98 TYR A N 1
ATOM 796 C CA . TYR A 1 98 ? -11.347 -1.352 -3.476 1.00 77.81 98 TYR A CA 1
ATOM 797 C C . TYR A 1 98 ? -10.890 -1.296 -4.935 1.00 77.81 98 TYR A C 1
ATOM 799 O O . TYR A 1 98 ? -9.797 -0.813 -5.200 1.00 77.81 98 TYR A O 1
ATOM 807 N N . SER A 1 99 ? -11.707 -1.725 -5.900 1.00 75.75 99 SER A N 1
ATOM 808 C CA . SER A 1 99 ? -11.372 -1.656 -7.332 1.00 75.75 99 SER A CA 1
ATOM 809 C C . SER A 1 99 ? -11.024 -0.240 -7.812 1.00 75.75 99 SER A C 1
ATOM 811 O O . SER A 1 99 ? -10.236 -0.091 -8.740 1.00 75.75 99 SER A O 1
ATOM 813 N N . GLY A 1 100 ? -11.519 0.809 -7.144 1.00 72.69 100 GLY A N 1
ATOM 814 C CA . GLY A 1 100 ? -11.114 2.194 -7.407 1.00 72.69 100 GLY A CA 1
ATOM 815 C C . GLY A 1 100 ? -9.611 2.452 -7.221 1.00 72.69 100 GLY A C 1
ATOM 816 O O . GLY A 1 100 ? -9.052 3.279 -7.934 1.00 72.69 100 GLY A O 1
ATOM 817 N N . LEU A 1 101 ? -8.930 1.697 -6.348 1.00 73.12 101 LEU A N 1
ATOM 818 C CA . LEU A 1 101 ? -7.466 1.745 -6.220 1.00 73.12 101 LEU A CA 1
ATOM 819 C C . LEU A 1 101 ? -6.755 1.296 -7.489 1.00 73.12 101 LEU A C 1
ATOM 821 O O . LEU A 1 101 ? -5.703 1.827 -7.824 1.00 73.12 101 LEU A O 1
ATOM 825 N N . LEU A 1 102 ? -7.341 0.347 -8.215 1.00 71.06 102 LEU A N 1
ATOM 826 C CA . LEU A 1 102 ? -6.771 -0.149 -9.461 1.00 71.06 102 LEU A CA 1
ATOM 827 C C . LEU A 1 102 ? -6.816 0.904 -10.566 1.00 71.06 102 LEU A C 1
ATOM 829 O O . LEU A 1 102 ? -5.918 0.961 -11.399 1.00 71.06 102 LEU A O 1
ATOM 833 N N . ALA A 1 103 ? -7.809 1.794 -10.531 1.00 65.88 103 ALA A N 1
ATOM 834 C CA . ALA A 1 103 ? -7.847 2.955 -11.411 1.00 65.88 103 ALA A CA 1
ATOM 835 C C . ALA A 1 103 ? -6.771 3.999 -11.054 1.00 65.88 103 ALA A C 1
ATOM 837 O O . ALA A 1 103 ? -6.339 4.746 -11.928 1.00 65.88 103 ALA A O 1
ATOM 838 N N . TYR A 1 104 ? -6.296 4.037 -9.803 1.00 62.97 104 TYR A N 1
ATOM 839 C CA . TYR A 1 104 ? -5.230 4.950 -9.378 1.00 62.97 104 TYR A CA 1
ATOM 840 C C . TYR A 1 104 ? -3.846 4.540 -9.900 1.00 62.97 104 TYR A C 1
ATOM 842 O O . TYR A 1 104 ? -2.974 5.393 -10.054 1.00 62.97 104 TYR A O 1
ATOM 850 N N . ASN A 1 105 ? -3.666 3.266 -10.277 1.00 57.50 105 ASN A N 1
ATOM 851 C CA . ASN A 1 105 ? -2.444 2.762 -10.921 1.00 57.50 105 ASN A CA 1
ATOM 852 C C . ASN A 1 105 ? -2.081 3.515 -12.207 1.00 57.50 105 ASN A C 1
ATOM 854 O O . ASN A 1 105 ? -0.944 3.439 -12.650 1.00 57.50 105 ASN A O 1
ATOM 858 N N . TYR A 1 106 ? -3.030 4.233 -12.813 1.00 49.06 106 TYR A N 1
ATOM 859 C CA . TYR A 1 106 ? -2.771 5.077 -13.978 1.00 49.06 106 TYR A CA 1
ATOM 860 C C . TYR A 1 106 ? -1.923 6.322 -13.671 1.00 49.06 106 TYR A C 1
ATOM 862 O O . TYR A 1 106 ? -1.402 6.926 -14.608 1.00 49.06 106 TYR A O 1
ATOM 870 N N . PHE A 1 107 ? -1.804 6.723 -12.401 1.00 49.50 107 PHE A N 1
ATOM 871 C CA . PHE A 1 107 ? -1.117 7.950 -11.977 1.00 49.50 107 PHE A CA 1
ATOM 872 C C . PHE A 1 107 ? 0.197 7.704 -11.211 1.00 49.50 107 PHE A C 1
ATOM 874 O O . PHE A 1 107 ? 0.830 8.669 -10.780 1.00 49.50 107 PHE A O 1
ATOM 881 N N . LEU A 1 108 ? 0.585 6.435 -11.036 1.00 54.34 108 LEU A N 1
ATOM 882 C CA . LEU A 1 108 ? 1.859 5.978 -10.462 1.00 54.34 108 LEU A CA 1
ATOM 883 C C . LEU A 1 108 ? 2.887 5.729 -11.573 1.00 54.34 108 LEU A C 1
ATOM 885 O O . LEU A 1 108 ? 4.030 6.207 -11.414 1.00 54.34 108 LEU A O 1
#

Radius of gyration: 17.24 Å; chains: 1; bounding box: 55×39×35 Å

pLDDT: mean 70.48, std 15.42, range [34.75, 89.69]

Foldseek 3Di:
DDDPPPPPPPPPPPPLPDPDAQDLDPPLVVLQVLVVVVVDHQQDDDPVCVVVVLPPDDDPRVSNNLSSVLSVLSVVCVVCVPDQDDLVVCPVRDDPNNSVVVVVSVVD

InterPro domains:
  IPR009057 Homedomain-like superfamily [SSF46689] (27-101)

Sequence (108 aa):
MLSLKWLKVGIREKKIISDEIICINKESNFEALVALTAGFLYDSFKDEEIEGGIVSVVGCIEVYNHIFIRHHIIKKWHETVAIWLTNDMFVDLIPERYSGLLAYNYFL